Protein AF-A0A2V7VC34-F1 (afdb_monomer_lite)

Secondary structure (DSSP, 8-state):
-EE-----GGGTTSSHHHHIIIIIIHHHHHHTT----EE---TT-HHHHHHHHHTT----EEEEEEEETTEEEEEEEEPPTT-----GGGSPPPP----

Sequence (99 aa):
YEYDVFILPSFRLGGIWFKFHCLYLKELMERLQRRRIIGMVDYWNRMSMSTHLRFGFRVFRRVAVIKLFGKSFFFEKTFREDEVEVPDWMRRPPDPRPR

Radius of gyration: 16.78 Å; chains: 1; bounding box: 55×42×37 Å

Structure (mmCIF, N/CA/C/O backbone):
data_AF-A0A2V7VC34-F1
#
_entry.id   AF-A0A2V7VC34-F1
#
loop_
_atom_site.group_PDB
_atom_site.id
_atom_site.type_symbol
_atom_site.label_atom_id
_atom_site.label_alt_id
_atom_site.label_comp_id
_atom_site.label_asym_id
_atom_site.label_entity_id
_atom_site.label_seq_id
_atom_site.pdbx_PDB_ins_code
_atom_site.Cartn_x
_atom_site.Cartn_y
_atom_site.Cartn_z
_atom_site.occupancy
_atom_site.B_iso_or_equiv
_atom_site.auth_seq_id
_atom_site.auth_comp_id
_atom_site.auth_asym_id
_atom_site.auth_atom_id
_atom_site.pdbx_PDB_model_num
ATOM 1 N N . TYR A 1 1 ? -8.027 5.433 7.180 1.00 62.59 1 TYR A N 1
ATOM 2 C CA . TYR A 1 1 ? -8.354 5.801 5.792 1.00 62.59 1 TYR A CA 1
ATOM 3 C C . TYR A 1 1 ? -7.869 4.663 4.927 1.00 62.59 1 TYR A C 1
ATOM 5 O O . TYR A 1 1 ? -6.749 4.215 5.162 1.00 62.59 1 TYR A O 1
ATOM 13 N N . GLU A 1 2 ? -8.725 4.171 4.041 1.00 71.94 2 GLU A N 1
ATOM 14 C CA . GLU A 1 2 ? -8.428 3.081 3.111 1.00 71.94 2 GLU A CA 1
ATOM 15 C C . GLU A 1 2 ? -8.228 3.667 1.718 1.00 71.94 2 GLU A C 1
ATOM 17 O O . GLU A 1 2 ? -8.862 4.666 1.376 1.00 71.94 2 GLU A O 1
ATOM 22 N N . TYR A 1 3 ? -7.330 3.085 0.933 1.00 74.56 3 TYR A N 1
ATOM 23 C CA . TYR A 1 3 ? -7.161 3.449 -0.466 1.00 74.56 3 TYR A CA 1
ATOM 24 C C . TYR A 1 3 ? -6.981 2.198 -1.319 1.00 74.56 3 TYR A C 1
ATOM 26 O O . TYR A 1 3 ? -6.464 1.182 -0.850 1.00 74.56 3 TYR A O 1
ATOM 34 N N . ASP A 1 4 ? -7.363 2.327 -2.584 1.00 79.94 4 ASP A N 1
ATOM 35 C CA . ASP A 1 4 ? -7.030 1.392 -3.648 1.00 79.94 4 ASP A CA 1
ATOM 36 C C . ASP A 1 4 ? -6.289 2.163 -4.743 1.00 79.94 4 ASP A C 1
ATOM 38 O O . ASP A 1 4 ? -6.670 3.284 -5.093 1.00 79.94 4 ASP A O 1
ATOM 42 N N . VAL A 1 5 ? -5.179 1.608 -5.226 1.00 84.50 5 VAL A N 1
ATOM 43 C CA . VAL A 1 5 ? -4.331 2.255 -6.228 1.00 84.50 5 VAL A CA 1
ATOM 44 C C . VAL A 1 5 ? -3.899 1.244 -7.273 1.00 84.50 5 VAL A C 1
ATOM 46 O O . VAL A 1 5 ? -3.239 0.244 -6.988 1.00 84.50 5 VAL A O 1
ATOM 49 N N . PHE A 1 6 ? -4.167 1.597 -8.525 1.00 87.12 6 PHE A N 1
ATOM 50 C CA . PHE A 1 6 ? -3.684 0.886 -9.692 1.00 87.12 6 PHE A CA 1
ATOM 51 C C . PHE A 1 6 ? -2.781 1.793 -10.532 1.00 87.12 6 PHE A C 1
ATOM 53 O O . PHE A 1 6 ? -3.196 2.854 -10.994 1.00 87.12 6 PHE A O 1
ATOM 60 N N . ILE A 1 7 ? -1.539 1.357 -10.761 1.00 86.69 7 ILE A N 1
ATOM 61 C CA . ILE A 1 7 ? -0.611 2.020 -11.684 1.00 86.69 7 ILE A CA 1
ATOM 62 C C . ILE A 1 7 ? -0.588 1.233 -12.991 1.00 86.69 7 ILE A C 1
ATOM 64 O O . ILE A 1 7 ? -0.234 0.042 -13.013 1.00 86.69 7 ILE A O 1
ATOM 68 N N . LEU A 1 8 ? -0.939 1.924 -14.078 1.00 89.00 8 LEU A N 1
ATOM 69 C CA . LEU A 1 8 ? -0.875 1.407 -15.442 1.00 89.00 8 LEU A CA 1
ATOM 70 C C . LEU A 1 8 ? 0.503 0.777 -15.722 1.00 89.00 8 LEU A C 1
ATOM 72 O O . LEU A 1 8 ? 1.518 1.380 -15.364 1.00 89.00 8 LEU A O 1
ATOM 76 N N . PRO A 1 9 ? 0.573 -0.409 -16.361 1.00 89.25 9 PRO A N 1
ATOM 77 C CA . PRO A 1 9 ? 1.829 -1.135 -16.557 1.00 89.25 9 PRO A CA 1
ATOM 78 C C . PRO A 1 9 ? 2.963 -0.309 -17.171 1.00 89.25 9 PRO A C 1
ATOM 80 O O . PRO A 1 9 ? 4.086 -0.385 -16.680 1.00 89.25 9 PRO A O 1
ATOM 83 N N . SER A 1 10 ? 2.656 0.528 -18.167 1.00 92.25 10 SER A N 1
ATOM 84 C CA . SER A 1 10 ? 3.610 1.414 -18.855 1.00 92.25 10 SER A CA 1
ATOM 85 C C . SER A 1 10 ? 4.273 2.456 -17.950 1.00 92.25 10 SER A C 1
ATOM 87 O O . SER A 1 10 ? 5.302 3.017 -18.309 1.00 92.25 10 SER A O 1
ATOM 89 N N . PHE A 1 11 ? 3.701 2.706 -16.775 1.00 88.44 11 PHE A N 1
ATOM 90 C CA . PHE A 1 11 ? 4.161 3.707 -15.819 1.00 88.44 11 PHE A CA 1
ATOM 91 C C . PHE A 1 11 ? 4.717 3.094 -14.522 1.00 88.44 11 PHE A C 1
ATOM 93 O O . PHE A 1 11 ? 5.121 3.812 -13.600 1.00 88.44 11 PHE A O 1
ATOM 100 N N . ARG A 1 12 ? 4.742 1.759 -14.416 1.00 87.75 12 ARG A N 1
AT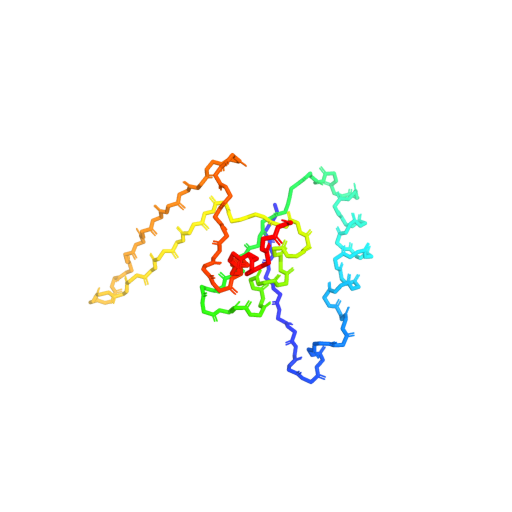OM 101 C CA . ARG A 1 12 ? 5.325 1.058 -13.264 1.00 87.75 12 ARG A CA 1
ATOM 102 C C . ARG A 1 12 ? 6.838 1.249 -13.244 1.00 87.75 12 ARG A C 1
ATOM 104 O O . ARG A 1 12 ? 7.459 1.483 -14.271 1.00 87.75 12 ARG A O 1
ATOM 111 N N . LEU A 1 13 ? 7.429 1.174 -12.052 1.00 84.50 13 LEU A N 1
ATOM 112 C CA . LEU A 1 13 ? 8.865 1.395 -11.809 1.00 84.50 13 LEU A CA 1
ATOM 113 C C . LEU A 1 13 ? 9.392 2.802 -12.168 1.00 84.50 13 LEU A C 1
ATOM 115 O O . LEU A 1 13 ? 10.520 3.120 -11.816 1.00 84.50 13 LEU A O 1
ATOM 119 N N . GLY A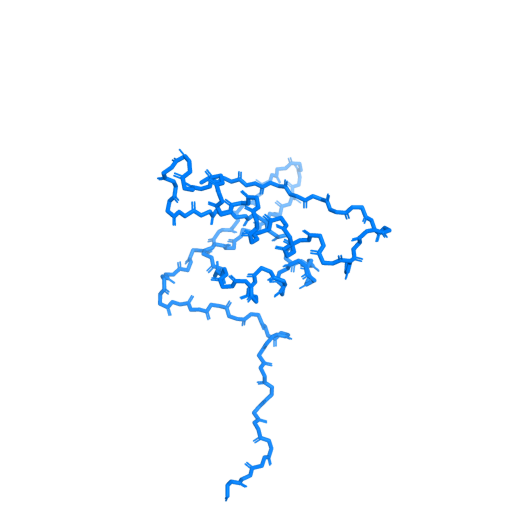 1 14 ? 8.571 3.697 -12.729 1.00 86.81 14 GLY A N 1
ATOM 120 C CA . GLY A 1 14 ? 8.918 5.102 -12.985 1.00 86.81 14 GLY A CA 1
ATOM 121 C C . GLY A 1 14 ? 8.905 6.009 -11.744 1.00 86.81 14 GLY A C 1
ATOM 122 O O . GLY A 1 14 ? 8.798 7.226 -11.866 1.00 86.81 14 GLY A O 1
ATOM 123 N N . GLY A 1 15 ? 8.922 5.440 -10.534 1.00 87.12 15 GLY A N 1
ATOM 124 C CA . GLY A 1 15 ? 8.919 6.201 -9.277 1.00 87.12 15 GLY A CA 1
ATOM 125 C C . GLY A 1 15 ? 7.609 6.933 -8.949 1.00 87.12 15 GLY A C 1
ATOM 126 O O . GLY A 1 15 ? 7.556 7.660 -7.961 1.00 87.12 15 GLY A O 1
ATOM 127 N N . ILE A 1 16 ? 6.536 6.735 -9.724 1.00 89.12 16 ILE A N 1
ATOM 128 C CA . ILE A 1 16 ? 5.233 7.388 -9.492 1.00 89.12 16 ILE A CA 1
ATOM 129 C C . ILE A 1 16 ? 4.707 7.093 -8.093 1.00 89.12 16 ILE A C 1
ATOM 131 O O . ILE A 1 16 ? 4.264 8.000 -7.397 1.00 89.12 16 ILE A O 1
ATOM 135 N N . TRP A 1 17 ? 4.819 5.840 -7.657 1.00 87.50 17 TRP A N 1
ATOM 136 C CA . TRP A 1 17 ? 4.380 5.438 -6.328 1.00 87.50 17 TRP A CA 1
ATOM 137 C C . TRP A 1 17 ? 5.132 6.164 -5.205 1.00 87.50 17 TRP A C 1
ATOM 139 O O . TRP A 1 17 ? 4.523 6.600 -4.234 1.00 87.50 17 TRP A O 1
ATOM 149 N N . PHE A 1 18 ? 6.443 6.367 -5.373 1.00 87.19 18 PHE A N 1
ATOM 150 C CA . PHE A 1 18 ? 7.252 7.152 -4.441 1.00 87.19 18 PHE A CA 1
ATOM 151 C C . PHE A 1 18 ? 6.786 8.611 -4.400 1.00 87.19 18 PHE A C 1
ATOM 153 O O . PHE A 1 18 ? 6.542 9.146 -3.323 1.00 87.19 18 PHE A O 1
ATOM 160 N N . LYS A 1 19 ? 6.593 9.241 -5.568 1.00 88.38 19 LYS A N 1
ATOM 161 C CA . LYS A 1 19 ? 6.096 10.624 -5.657 1.00 88.38 19 LYS A CA 1
ATOM 162 C C . LYS A 1 19 ? 4.722 10.771 -5.003 1.00 88.38 19 LYS A C 1
ATOM 164 O O . LYS A 1 19 ? 4.518 11.699 -4.228 1.00 88.38 19 LYS A O 1
ATOM 169 N N . PHE A 1 20 ? 3.812 9.838 -5.272 1.00 88.62 20 PHE A N 1
ATOM 170 C CA . PHE A 1 20 ? 2.489 9.808 -4.656 1.00 88.62 20 PHE A CA 1
ATOM 171 C C . PHE A 1 20 ? 2.583 9.731 -3.129 1.00 88.62 20 PHE A C 1
ATOM 173 O O . PHE A 1 20 ? 1.983 10.554 -2.446 1.00 88.62 20 PHE A O 1
ATOM 180 N N . HIS A 1 21 ? 3.378 8.804 -2.587 1.00 85.88 21 HIS A N 1
ATOM 181 C CA . HIS A 1 21 ? 3.533 8.655 -1.140 1.00 85.88 21 HIS A CA 1
ATOM 182 C C . HIS A 1 21 ? 4.170 9.871 -0.467 1.00 85.88 21 HIS A C 1
ATOM 184 O O . HIS A 1 21 ? 3.670 10.352 0.549 1.00 85.88 21 HIS A O 1
ATOM 190 N N . CYS A 1 22 ? 5.293 10.343 -1.007 1.00 85.25 22 CYS A N 1
ATOM 191 C CA . CYS A 1 22 ? 6.115 11.350 -0.346 1.00 85.25 22 CYS A CA 1
ATOM 192 C C . CYS A 1 22 ? 5.562 12.766 -0.494 1.00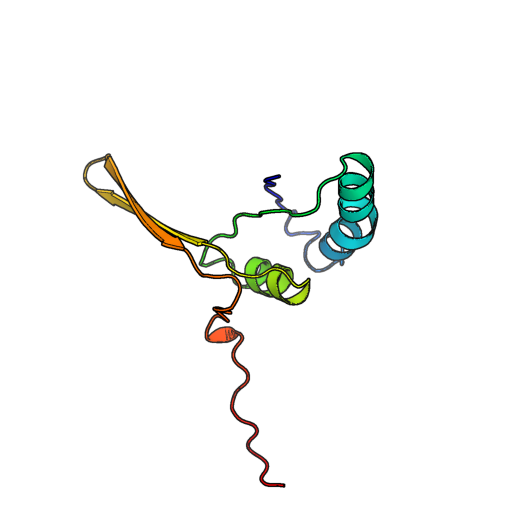 85.25 22 CYS A C 1
ATOM 194 O O . CYS A 1 22 ? 5.718 13.560 0.429 1.00 85.25 22 CYS A O 1
ATOM 196 N N . LEU A 1 23 ? 4.951 13.081 -1.638 1.00 86.06 23 LEU A N 1
ATOM 197 C CA . LEU A 1 23 ? 4.465 14.429 -1.928 1.00 86.06 23 LEU A CA 1
ATOM 198 C C . LEU A 1 23 ? 2.977 14.536 -1.611 1.00 86.06 23 LEU A C 1
ATOM 200 O O . LEU A 1 23 ? 2.580 15.304 -0.747 1.00 86.06 23 LEU A O 1
ATOM 204 N N . TYR A 1 24 ? 2.159 13.713 -2.264 1.00 88.44 24 TYR A N 1
ATOM 205 C CA . TYR A 1 24 ? 0.710 13.882 -2.218 1.00 88.44 24 TYR A CA 1
ATOM 206 C C . TYR A 1 24 ? 0.080 13.296 -0.952 1.00 88.44 24 TYR A C 1
ATOM 208 O O . TYR A 1 24 ? -0.691 13.958 -0.260 1.00 88.44 24 TYR A O 1
ATOM 216 N N . LEU A 1 25 ? 0.400 12.042 -0.630 1.00 87.94 25 LEU A N 1
ATOM 217 C CA . LEU A 1 25 ? -0.275 11.328 0.448 1.00 87.94 25 LEU A CA 1
ATOM 218 C C . LEU A 1 25 ? 0.059 11.929 1.813 1.00 87.94 25 LEU A C 1
ATOM 220 O O . LEU A 1 25 ? -0.825 12.058 2.655 1.00 87.94 25 LEU A O 1
ATOM 224 N N . LYS A 1 26 ? 1.319 12.326 2.013 1.00 86.50 26 LYS A N 1
ATOM 225 C CA . LYS A 1 26 ? 1.758 13.010 3.229 1.00 86.50 26 LYS A CA 1
ATOM 226 C C . LYS A 1 26 ? 0.986 14.316 3.446 1.00 86.50 26 LYS A C 1
ATOM 228 O O . LYS A 1 26 ? 0.389 14.487 4.504 1.00 86.50 26 LYS A O 1
ATOM 233 N N . GLU A 1 27 ? 0.945 15.189 2.441 1.00 91.19 27 GLU A N 1
ATOM 234 C CA . GLU A 1 27 ? 0.227 16.468 2.519 1.00 91.19 27 GLU A CA 1
ATOM 235 C C . GLU A 1 27 ? -1.274 16.253 2.778 1.00 91.19 27 GLU A C 1
ATOM 237 O O . GLU A 1 27 ? -1.880 16.904 3.633 1.00 91.19 27 GLU A O 1
ATOM 242 N N . LEU A 1 28 ? -1.877 15.270 2.103 1.00 90.31 28 LEU A N 1
ATOM 243 C CA . LEU A 1 28 ? -3.279 14.920 2.302 1.00 90.31 28 LEU A CA 1
ATOM 244 C C . LEU A 1 28 ? -3.556 14.418 3.728 1.00 90.31 28 LEU A C 1
ATOM 246 O O . LEU A 1 28 ? -4.571 14.785 4.324 1.00 90.31 28 LEU A O 1
ATOM 250 N N . MET A 1 29 ? -2.669 13.594 4.295 1.00 90.31 29 MET A N 1
ATOM 251 C CA . MET A 1 29 ? -2.784 13.142 5.684 1.00 90.31 29 MET A CA 1
ATOM 252 C C . MET A 1 29 ? -2.719 14.302 6.668 1.00 90.31 29 MET A C 1
ATOM 254 O O . MET A 1 29 ? -3.528 14.339 7.595 1.00 90.31 29 MET A O 1
ATOM 258 N N . GLU A 1 30 ? -1.784 15.230 6.466 1.00 91.50 30 GLU A N 1
ATOM 259 C CA . GLU A 1 30 ? -1.619 16.415 7.308 1.00 91.50 30 GLU A CA 1
ATOM 260 C C . GLU A 1 30 ? -2.882 17.281 7.264 1.00 91.50 30 GLU A C 1
ATOM 262 O O . GLU A 1 30 ? -3.465 17.580 8.310 1.00 91.50 30 GLU A O 1
ATOM 267 N N . ARG A 1 31 ? -3.387 17.574 6.059 1.00 94.12 31 ARG A N 1
ATOM 268 C CA . ARG A 1 31 ? -4.612 18.359 5.854 1.00 94.12 31 ARG A CA 1
ATOM 269 C C . ARG A 1 31 ? -5.846 17.718 6.490 1.00 94.12 31 ARG A C 1
ATOM 271 O O . ARG A 1 31 ? -6.694 18.420 7.033 1.00 94.12 31 ARG A O 1
ATOM 278 N N . LEU A 1 32 ? -5.965 16.393 6.418 1.00 93.19 32 LEU A N 1
ATOM 279 C CA . LEU A 1 32 ? -7.092 15.643 6.982 1.00 93.19 32 LEU A CA 1
ATOM 280 C C . LEU A 1 32 ? -6.864 15.201 8.438 1.00 93.19 32 LEU A C 1
ATOM 282 O O . LEU A 1 32 ? -7.673 14.435 8.970 1.00 93.19 32 LEU A O 1
ATOM 286 N N . GLN A 1 33 ? -5.759 15.628 9.063 1.00 92.94 33 GLN A N 1
ATOM 287 C CA . GLN A 1 33 ? -5.340 15.242 10.415 1.00 92.94 33 GLN A CA 1
ATOM 288 C C . GLN A 1 33 ? -5.348 13.719 10.645 1.00 92.94 33 GLN A C 1
ATOM 290 O O . GLN A 1 33 ? -5.706 13.211 11.713 1.00 92.94 33 GLN A O 1
ATOM 295 N N . ARG A 1 34 ? -4.963 12.948 9.624 1.00 89.94 34 ARG A N 1
ATOM 296 C CA . ARG A 1 34 ? -4.906 11.485 9.693 1.00 89.94 34 ARG A CA 1
ATOM 297 C C . ARG A 1 34 ? -3.528 11.038 10.154 1.00 89.94 34 ARG A C 1
ATOM 299 O O . ARG A 1 34 ? -2.515 11.450 9.613 1.00 89.94 34 ARG A O 1
ATOM 306 N N . ARG A 1 35 ? -3.505 10.132 11.133 1.00 87.75 35 ARG A N 1
ATOM 307 C CA . ARG A 1 35 ? -2.264 9.570 11.702 1.00 87.75 35 ARG A CA 1
ATOM 308 C C . ARG A 1 35 ? -1.887 8.204 11.135 1.00 87.75 35 ARG A C 1
ATOM 310 O O . ARG A 1 35 ? -0.770 7.748 11.333 1.00 87.75 35 ARG A O 1
ATOM 317 N N . ARG A 1 36 ? -2.833 7.518 10.490 1.00 87.06 36 ARG A N 1
ATOM 318 C CA . ARG A 1 36 ? -2.669 6.146 9.994 1.00 87.06 36 ARG A CA 1
ATOM 319 C C . ARG A 1 36 ? -3.365 5.992 8.648 1.00 87.06 36 ARG A C 1
ATOM 321 O O . ARG A 1 36 ? -4.472 6.509 8.456 1.00 87.06 36 ARG A O 1
ATOM 328 N N . ILE A 1 37 ? -2.737 5.235 7.759 1.00 88.31 37 ILE A N 1
ATOM 329 C CA . ILE A 1 37 ? -3.320 4.796 6.495 1.00 88.31 37 ILE A CA 1
ATOM 330 C C . ILE A 1 37 ? -3.278 3.279 6.448 1.00 88.31 37 ILE A C 1
ATOM 332 O O . ILE A 1 37 ? -2.308 2.662 6.882 1.00 88.31 37 ILE A O 1
ATOM 336 N N . ILE A 1 38 ? -4.348 2.704 5.918 1.00 88.62 38 ILE A N 1
ATOM 337 C CA . ILE A 1 38 ? -4.479 1.281 5.664 1.00 88.62 38 ILE A CA 1
ATOM 338 C C 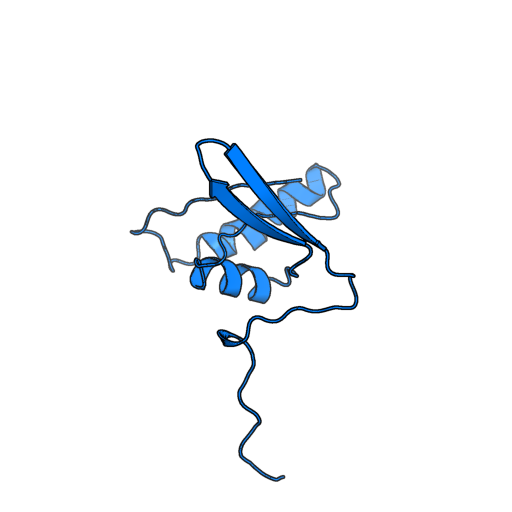. ILE A 1 38 ? -4.617 1.110 4.151 1.00 88.62 38 ILE A C 1
ATOM 340 O O . ILE A 1 38 ? -5.325 1.874 3.502 1.00 88.62 38 ILE A O 1
ATOM 344 N N . GLY A 1 39 ? -3.905 0.138 3.594 1.00 88.19 39 GLY A N 1
ATOM 345 C CA . GLY A 1 39 ? -4.027 -0.265 2.197 1.00 88.19 39 GLY A CA 1
ATOM 346 C C . GLY A 1 39 ? -4.220 -1.772 2.133 1.00 88.19 39 GLY A C 1
ATOM 347 O O . GLY A 1 39 ? -3.648 -2.504 2.947 1.00 88.19 39 GLY A O 1
ATOM 348 N N . MET A 1 40 ? -5.035 -2.229 1.188 1.00 90.44 40 MET A N 1
ATOM 349 C CA . MET A 1 40 ? -5.160 -3.650 0.885 1.00 90.44 40 MET A CA 1
ATOM 350 C C . MET A 1 40 ? -4.198 -3.999 -0.242 1.00 90.44 40 MET A C 1
ATOM 352 O O . MET A 1 40 ? -4.101 -3.290 -1.240 1.00 90.44 40 MET A O 1
ATOM 356 N N . VAL A 1 41 ? -3.469 -5.096 -0.072 1.00 90.38 41 VAL A N 1
ATOM 357 C CA . VAL A 1 41 ? -2.569 -5.615 -1.097 1.00 90.38 41 VAL A CA 1
ATOM 358 C C . VAL A 1 41 ? -2.869 -7.090 -1.274 1.00 90.38 41 VAL A C 1
ATOM 360 O O . VAL A 1 41 ? -2.819 -7.852 -0.307 1.00 90.38 41 VAL A O 1
ATOM 363 N N . ASP A 1 42 ? -3.145 -7.492 -2.512 1.00 89.75 42 ASP A N 1
ATOM 364 C CA . ASP A 1 42 ? -3.320 -8.901 -2.845 1.00 89.75 42 ASP A CA 1
ATOM 365 C C . ASP A 1 42 ? -2.088 -9.711 -2.447 1.00 89.75 42 ASP A C 1
ATOM 367 O O . ASP A 1 42 ? -0.950 -9.336 -2.745 1.00 89.75 42 ASP A O 1
ATOM 371 N N . TYR A 1 43 ? -2.318 -10.872 -1.832 1.00 82.50 43 TYR A N 1
ATOM 372 C CA . TYR A 1 43 ? -1.254 -11.727 -1.301 1.00 82.50 43 TYR A CA 1
ATOM 373 C C . TYR A 1 43 ? -0.181 -12.078 -2.349 1.00 82.50 43 TYR A C 1
ATOM 375 O O . TYR A 1 43 ? 1.015 -12.081 -2.056 1.00 82.50 43 TYR A O 1
ATOM 383 N N . TRP A 1 44 ? -0.598 -12.319 -3.595 1.00 85.00 44 TRP A N 1
ATOM 384 C CA . TRP A 1 44 ? 0.298 -12.676 -4.699 1.00 85.00 44 TRP A CA 1
ATOM 385 C C . TRP A 1 44 ? 0.966 -11.476 -5.375 1.00 85.00 44 TRP A C 1
ATOM 387 O O . TRP A 1 44 ? 1.897 -11.652 -6.165 1.00 85.00 44 TRP A O 1
ATOM 397 N N . ASN A 1 45 ? 0.567 -10.248 -5.041 1.00 89.06 45 ASN A N 1
ATOM 398 C CA . ASN A 1 45 ? 1.174 -9.038 -5.580 1.00 89.06 45 ASN A CA 1
ATOM 399 C C . ASN A 1 45 ? 2.452 -8.680 -4.808 1.00 89.06 45 ASN A C 1
ATOM 401 O O . ASN A 1 45 ? 2.537 -7.684 -4.085 1.00 89.06 45 ASN A O 1
ATOM 405 N N . ARG A 1 46 ? 3.485 -9.514 -4.983 1.00 90.12 46 ARG A N 1
ATOM 406 C CA . ARG A 1 46 ? 4.777 -9.375 -4.293 1.00 90.12 46 ARG A CA 1
ATOM 407 C C . ARG A 1 46 ? 5.424 -8.014 -4.523 1.00 90.12 46 ARG A C 1
ATOM 409 O O . ARG A 1 46 ? 6.041 -7.482 -3.604 1.00 90.12 46 ARG A O 1
ATOM 416 N N . MET A 1 47 ? 5.287 -7.448 -5.722 1.00 88.19 47 MET A N 1
ATOM 417 C CA . MET A 1 47 ? 5.835 -6.133 -6.058 1.00 88.19 47 MET A CA 1
ATOM 418 C C . MET A 1 47 ? 5.172 -5.031 -5.230 1.00 88.19 47 MET A C 1
ATOM 420 O O . MET A 1 47 ? 5.879 -4.245 -4.599 1.00 88.19 47 MET A O 1
ATOM 424 N N . SER A 1 48 ? 3.837 -4.999 -5.185 1.00 89.25 48 SER A N 1
ATOM 425 C CA . SER A 1 48 ? 3.112 -4.028 -4.365 1.00 89.25 48 SER A CA 1
ATOM 426 C C . SER A 1 48 ? 3.436 -4.228 -2.885 1.00 89.25 48 SER A C 1
ATOM 428 O O . SER A 1 48 ? 3.853 -3.280 -2.223 1.00 89.25 48 SER A O 1
ATOM 430 N N . MET A 1 49 ? 3.379 -5.469 -2.390 1.00 90.19 49 MET A N 1
ATOM 431 C CA . MET A 1 49 ? 3.655 -5.787 -0.985 1.00 90.19 49 MET A CA 1
ATOM 432 C C . MET A 1 49 ? 5.063 -5.343 -0.568 1.00 90.19 49 MET A C 1
ATOM 434 O O . MET A 1 49 ? 5.235 -4.647 0.430 1.00 90.19 49 MET A O 1
ATOM 438 N N . SER A 1 50 ? 6.076 -5.682 -1.369 1.00 88.81 50 SER A N 1
ATOM 439 C CA . SER A 1 50 ? 7.465 -5.302 -1.081 1.00 88.81 50 SER A CA 1
ATOM 440 C C . SER A 1 50 ? 7.659 -3.793 -1.111 1.00 88.81 50 SER A C 1
ATOM 442 O O . SER A 1 50 ? 8.402 -3.246 -0.301 1.00 88.81 50 SER A O 1
ATOM 444 N N . THR A 1 51 ? 6.979 -3.114 -2.031 1.00 88.69 51 THR A N 1
ATOM 445 C CA . THR A 1 51 ? 7.005 -1.657 -2.110 1.00 88.69 51 THR A CA 1
ATOM 446 C C . THR A 1 51 ? 6.441 -1.041 -0.829 1.00 88.69 51 THR A C 1
ATOM 448 O O . THR A 1 51 ? 7.141 -0.268 -0.185 1.00 88.69 51 THR A O 1
ATOM 451 N N . HIS A 1 52 ? 5.239 -1.432 -0.397 1.00 89.56 52 HIS A N 1
ATOM 452 C CA . HIS A 1 52 ? 4.606 -0.901 0.818 1.00 89.56 52 HIS A CA 1
ATOM 453 C C . HIS A 1 52 ? 5.460 -1.128 2.069 1.00 89.56 52 HIS A C 1
ATOM 455 O O . HIS A 1 52 ? 5.693 -0.197 2.839 1.00 89.56 52 HIS A O 1
ATOM 461 N N . LEU A 1 53 ? 5.985 -2.342 2.248 1.00 89.00 53 LEU A N 1
ATOM 462 C CA . LEU A 1 53 ? 6.822 -2.668 3.403 1.00 89.00 53 LEU A CA 1
ATOM 463 C C . LEU A 1 53 ? 8.127 -1.856 3.415 1.00 89.00 53 LEU A C 1
ATOM 465 O O . LEU A 1 53 ? 8.553 -1.399 4.471 1.00 89.00 53 LEU A O 1
ATOM 469 N N . ARG A 1 54 ? 8.723 -1.576 2.246 1.00 87.06 54 ARG A N 1
ATOM 470 C CA . ARG A 1 54 ? 9.881 -0.667 2.132 1.00 87.06 54 ARG A CA 1
ATOM 471 C C . ARG A 1 54 ? 9.547 0.788 2.474 1.00 87.06 54 ARG A C 1
ATOM 473 O O . ARG A 1 54 ? 10.428 1.500 2.940 1.00 87.06 54 ARG A O 1
ATOM 480 N N . PHE A 1 55 ? 8.298 1.219 2.290 1.00 86.19 55 PHE A N 1
ATOM 481 C CA . PHE A 1 55 ? 7.812 2.532 2.739 1.00 86.19 55 PHE A CA 1
ATOM 482 C C . PHE A 1 55 ? 7.484 2.585 4.241 1.00 86.19 55 PHE A C 1
ATOM 484 O O . PHE A 1 55 ? 7.015 3.613 4.724 1.00 86.19 55 PHE A O 1
ATOM 491 N N . GLY A 1 56 ? 7.729 1.506 4.990 1.00 86.88 56 GLY A N 1
ATOM 492 C CA . GLY A 1 56 ? 7.497 1.453 6.434 1.00 86.88 56 GLY A CA 1
ATOM 493 C C . GLY A 1 56 ? 6.083 1.026 6.829 1.00 86.88 56 GLY A C 1
ATOM 494 O O . GLY A 1 56 ? 5.749 1.069 8.014 1.00 86.88 56 GLY A O 1
ATOM 495 N N . PHE A 1 57 ? 5.257 0.582 5.873 1.00 89.00 57 PHE A N 1
ATOM 496 C CA . PHE A 1 57 ? 4.013 -0.106 6.212 1.00 89.00 57 PHE A CA 1
ATOM 497 C C . PHE A 1 57 ? 4.320 -1.414 6.939 1.00 89.00 57 PHE A C 1
ATOM 499 O O . PHE A 1 57 ? 5.391 -2.003 6.791 1.00 89.00 57 PHE A O 1
ATOM 506 N N . ARG A 1 58 ? 3.346 -1.885 7.713 1.00 90.12 58 ARG A N 1
ATOM 507 C CA . ARG A 1 58 ? 3.390 -3.180 8.390 1.00 90.12 58 ARG A CA 1
ATOM 508 C C . ARG A 1 58 ? 2.137 -3.962 8.036 1.00 90.12 58 ARG A C 1
ATOM 510 O O . ARG A 1 58 ? 1.068 -3.373 7.864 1.00 90.12 58 ARG A O 1
ATOM 517 N N . VAL A 1 59 ? 2.263 -5.281 7.939 1.00 89.50 59 VAL A N 1
ATOM 518 C CA . VAL A 1 59 ? 1.097 -6.158 7.799 1.00 89.50 59 VAL A CA 1
ATOM 519 C C . VAL A 1 59 ? 0.337 -6.132 9.123 1.00 89.50 59 VAL A C 1
ATOM 521 O O . VAL A 1 59 ? 0.854 -6.593 10.132 1.00 89.50 59 VAL A O 1
ATOM 524 N N . PHE A 1 60 ? -0.875 -5.573 9.129 1.00 88.81 60 PHE A N 1
ATOM 525 C CA . PHE A 1 60 ? -1.722 -5.529 10.332 1.00 88.81 60 PHE A CA 1
ATOM 526 C C . PHE A 1 60 ? -2.790 -6.632 10.333 1.00 88.81 60 PHE A C 1
ATOM 528 O O . PHE A 1 60 ? -3.227 -7.089 11.386 1.00 88.81 60 PHE A O 1
ATOM 535 N N . ARG A 1 61 ? -3.228 -7.066 9.146 1.00 90.06 61 ARG A N 1
ATOM 536 C CA . ARG A 1 61 ? -4.256 -8.091 8.971 1.00 90.06 61 ARG A CA 1
ATOM 537 C C . ARG A 1 61 ? -4.033 -8.848 7.671 1.00 90.06 61 ARG A C 1
ATOM 539 O O . ARG A 1 61 ? -3.732 -8.247 6.642 1.00 90.06 61 ARG A O 1
ATOM 546 N N . ARG A 1 62 ? -4.236 -10.162 7.718 1.00 90.50 62 ARG A N 1
ATOM 547 C CA . ARG A 1 62 ? -4.366 -11.032 6.550 1.00 90.50 62 ARG A CA 1
ATOM 548 C C . ARG A 1 62 ? -5.797 -11.538 6.470 1.00 90.50 62 ARG A C 1
ATOM 550 O O . ARG A 1 62 ? -6.330 -12.014 7.468 1.00 90.50 62 ARG A O 1
ATOM 557 N N . VAL A 1 63 ? -6.383 -11.459 5.283 1.00 90.69 63 VAL A N 1
ATOM 558 C CA . VAL A 1 63 ? -7.718 -11.982 4.987 1.00 90.69 63 VAL A CA 1
ATOM 559 C C . VAL A 1 63 ? -7.580 -12.997 3.860 1.00 90.69 63 VAL A C 1
ATOM 561 O O . VAL A 1 63 ? -7.009 -12.689 2.816 1.00 90.69 63 VAL A O 1
ATOM 564 N N . ALA A 1 64 ? -8.071 -14.212 4.076 1.00 91.12 64 ALA A N 1
ATOM 565 C CA . ALA A 1 64 ? -8.216 -15.227 3.045 1.00 91.12 64 ALA A CA 1
ATOM 566 C C . ALA A 1 64 ? -9.700 -15.392 2.721 1.00 91.12 64 ALA A C 1
ATOM 568 O O . ALA A 1 64 ? -10.524 -15.554 3.621 1.00 91.12 64 ALA A O 1
ATOM 569 N N . VAL A 1 65 ? -10.029 -15.350 1.432 1.00 91.31 65 VAL A N 1
ATOM 570 C CA . VAL A 1 65 ? -11.400 -15.503 0.941 1.00 91.31 65 VAL A CA 1
ATOM 571 C C . VAL A 1 65 ? -11.480 -16.780 0.122 1.00 91.31 65 VAL A C 1
ATOM 573 O O . VAL A 1 65 ? -10.800 -16.910 -0.894 1.00 91.31 65 VAL A O 1
ATOM 576 N N . ILE A 1 66 ? -12.317 -17.718 0.555 1.00 93.12 66 ILE A N 1
ATOM 577 C CA . ILE A 1 66 ? -12.575 -18.974 -0.152 1.00 93.12 66 ILE A CA 1
ATOM 578 C C . ILE A 1 66 ? -14.024 -18.954 -0.628 1.00 93.12 66 ILE A C 1
ATOM 580 O O . ILE A 1 66 ? -14.938 -18.751 0.167 1.00 93.12 66 ILE A O 1
ATOM 584 N N . LYS A 1 67 ? -14.252 -19.166 -1.927 1.00 94.25 67 LYS A N 1
ATOM 585 C CA . LYS A 1 67 ? -15.602 -19.291 -2.489 1.00 94.25 67 LYS A CA 1
ATOM 586 C C . LYS A 1 67 ? -15.959 -20.767 -2.654 1.00 94.25 67 LYS A C 1
ATOM 588 O O . LYS A 1 67 ? -15.306 -21.464 -3.423 1.00 94.25 67 LYS A O 1
ATOM 593 N N . LEU A 1 68 ? -17.000 -21.229 -1.962 1.00 95.06 68 LEU A N 1
ATOM 594 C CA . LEU A 1 68 ? -17.540 -22.590 -2.067 1.00 95.06 68 LEU A CA 1
ATOM 595 C C . LEU A 1 68 ? -19.052 -22.517 -2.290 1.00 95.06 68 LEU A C 1
ATOM 597 O O . LEU A 1 68 ? -19.752 -21.836 -1.545 1.00 95.06 68 LEU A O 1
ATOM 601 N N . PHE A 1 69 ? -19.559 -23.209 -3.315 1.00 94.50 69 PHE A N 1
ATOM 602 C CA . PHE A 1 69 ? -20.993 -23.251 -3.656 1.00 94.50 69 PHE A CA 1
ATOM 603 C C . PHE A 1 69 ? -21.663 -21.862 -3.738 1.00 94.50 69 PHE A C 1
ATOM 605 O O . PHE A 1 69 ? -22.766 -21.657 -3.239 1.00 94.50 69 PHE A O 1
ATOM 612 N N . GLY A 1 70 ? -20.969 -20.873 -4.313 1.00 93.25 70 GLY A N 1
ATOM 613 C CA . GLY A 1 70 ? -21.466 -19.493 -4.422 1.00 93.25 70 GLY A CA 1
ATOM 614 C C . GLY A 1 70 ? -21.439 -18.684 -3.117 1.00 93.25 70 GLY A C 1
ATOM 615 O O . GLY A 1 70 ? -21.776 -17.503 -3.135 1.00 93.25 70 GLY A O 1
ATOM 616 N N . LYS A 1 71 ? -21.001 -19.275 -1.999 1.00 93.75 71 LYS A N 1
ATOM 617 C CA . LYS A 1 71 ? -20.817 -18.594 -0.712 1.00 93.75 71 LYS A CA 1
ATOM 618 C C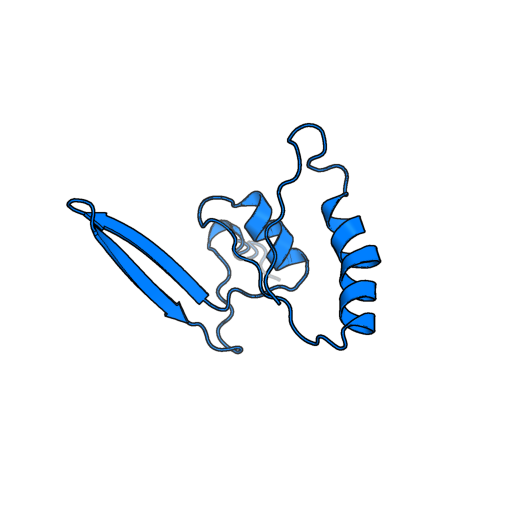 . LYS A 1 71 ? -19.350 -18.235 -0.495 1.00 93.75 71 LYS A C 1
ATOM 620 O O . LYS A 1 71 ? -18.459 -19.026 -0.802 1.00 93.75 71 LYS A O 1
ATOM 625 N N . SER A 1 72 ? -19.107 -17.047 0.050 1.00 96.06 72 SER A N 1
ATOM 626 C CA . SER A 1 72 ? -17.769 -16.580 0.423 1.00 96.06 72 SER A CA 1
ATOM 627 C C . SER A 1 72 ? -17.514 -16.858 1.902 1.00 96.06 72 SER A C 1
ATOM 629 O O . SER A 1 72 ? -18.297 -16.446 2.754 1.00 96.06 72 SER A O 1
ATOM 631 N N . PHE A 1 73 ? -16.407 -17.528 2.196 1.00 94.75 73 PHE A N 1
ATOM 632 C CA . PHE A 1 73 ? -15.902 -17.790 3.537 1.00 94.75 73 PHE A CA 1
ATOM 633 C C . PHE A 1 73 ? -14.657 -16.938 3.762 1.00 94.75 73 PHE A C 1
ATOM 635 O O . PHE A 1 73 ? -13.747 -16.941 2.930 1.00 94.75 73 PHE A O 1
ATOM 642 N N . PHE A 1 74 ? -14.631 -16.207 4.873 1.00 94.12 74 PHE A N 1
ATOM 643 C CA . PHE A 1 74 ? -13.573 -15.259 5.207 1.00 94.12 74 PHE A CA 1
ATOM 644 C C . PHE A 1 74 ? -12.809 -15.769 6.425 1.00 94.12 74 PHE A C 1
ATOM 646 O O . PHE A 1 74 ? -13.403 -16.039 7.467 1.00 94.12 74 PHE A O 1
ATOM 653 N N . PHE A 1 75 ? -11.494 -15.894 6.290 1.00 93.06 75 PHE A N 1
ATOM 654 C CA . PHE A 1 75 ? -10.593 -16.268 7.373 1.00 93.06 75 PHE A CA 1
ATOM 655 C C . PHE A 1 75 ? -9.630 -15.114 7.612 1.00 93.06 75 PHE A C 1
ATOM 657 O O . PHE A 1 75 ? -8.859 -14.750 6.723 1.00 93.06 75 PHE A O 1
ATOM 664 N N . GLU A 1 76 ? -9.677 -14.530 8.804 1.00 92.50 76 GLU A N 1
ATOM 665 C CA . GLU A 1 76 ? -8.874 -13.361 9.151 1.00 92.50 76 GLU A CA 1
ATOM 666 C C . GLU A 1 76 ? -7.846 -13.701 10.228 1.00 92.50 76 GLU A C 1
ATOM 668 O O . GLU A 1 76 ? -8.151 -14.367 11.216 1.00 92.50 76 GLU A O 1
ATOM 673 N N . LYS A 1 77 ? -6.625 -13.195 10.059 1.00 88.81 77 LYS A N 1
ATOM 674 C CA . LYS A 1 77 ? -5.594 -13.179 11.098 1.00 88.81 77 LYS A CA 1
ATOM 675 C C . LYS A 1 77 ? -5.124 -11.743 11.289 1.00 88.81 77 LYS A C 1
ATOM 677 O O . LYS A 1 77 ? -4.618 -11.133 10.349 1.00 88.81 77 LYS A O 1
ATOM 682 N N . THR A 1 78 ? -5.307 -11.207 12.492 1.00 88.62 78 THR A N 1
ATOM 683 C CA . THR A 1 78 ? -4.822 -9.872 12.869 1.00 88.62 78 THR A CA 1
ATOM 684 C C . THR A 1 78 ? -3.497 -10.014 13.606 1.00 88.62 78 THR A C 1
ATOM 686 O O . THR A 1 78 ? -3.373 -10.872 14.476 1.00 88.62 78 THR A O 1
ATOM 689 N N . PHE A 1 79 ? -2.529 -9.179 13.249 1.00 85.56 79 PHE A N 1
ATOM 690 C CA . PHE A 1 79 ? -1.211 -9.128 13.873 1.00 85.56 79 PHE A CA 1
ATOM 691 C C . PHE A 1 79 ? -1.161 -7.956 14.849 1.00 85.56 79 PHE A C 1
ATOM 693 O O . PHE A 1 79 ? -1.757 -6.902 14.601 1.00 85.56 79 PHE A O 1
ATOM 700 N N . ARG A 1 80 ? -0.473 -8.140 15.977 1.00 78.94 80 ARG A N 1
ATOM 701 C CA . ARG A 1 80 ? -0.234 -7.052 16.935 1.00 78.94 80 ARG A CA 1
ATOM 702 C C . ARG A 1 80 ? 0.904 -6.154 16.434 1.00 78.94 80 ARG A C 1
ATOM 704 O O . ARG A 1 80 ? 1.685 -6.557 15.579 1.00 78.94 80 ARG A O 1
ATOM 711 N N . GLU A 1 81 ? 0.995 -4.918 16.934 1.00 67.25 81 GLU A N 1
ATOM 712 C CA . GLU A 1 81 ? 1.996 -3.936 16.463 1.00 67.25 81 GLU A CA 1
ATOM 713 C C . GLU A 1 81 ? 3.459 -4.396 16.672 1.00 67.25 81 GLU A C 1
ATOM 715 O O . GLU A 1 81 ? 4.356 -3.922 15.964 1.00 67.25 81 GLU A O 1
ATOM 720 N N . ASP A 1 82 ? 3.680 -5.319 17.613 1.00 68.19 82 ASP A N 1
ATOM 721 C CA . ASP A 1 82 ? 4.936 -5.998 17.954 1.00 68.19 82 ASP A CA 1
ATOM 722 C C . ASP A 1 82 ? 5.226 -7.243 17.094 1.00 68.19 82 ASP A C 1
ATOM 724 O O . ASP A 1 82 ? 6.383 -7.643 16.955 1.00 68.19 82 ASP A O 1
ATOM 728 N N . GLU A 1 83 ? 4.215 -7.818 16.441 1.00 67.00 83 GLU A N 1
ATOM 729 C CA . GLU A 1 83 ? 4.369 -8.951 15.528 1.00 67.00 83 GLU A CA 1
ATOM 730 C C . GLU A 1 83 ? 4.618 -8.455 14.098 1.00 67.00 83 GLU A C 1
ATOM 732 O O . GLU A 1 83 ? 3.702 -8.251 13.300 1.00 67.00 83 GLU A O 1
ATOM 737 N N . VAL A 1 84 ? 5.890 -8.260 13.741 1.00 66.25 84 VAL A N 1
ATOM 738 C CA . VAL A 1 84 ? 6.256 -7.904 12.364 1.00 66.25 84 VAL A CA 1
ATOM 739 C C . VAL A 1 84 ? 6.268 -9.160 11.495 1.00 66.25 84 VAL A C 1
ATOM 741 O O . VAL A 1 84 ? 7.255 -9.897 11.444 1.00 66.25 84 VAL A O 1
ATOM 744 N N . GLU A 1 85 ? 5.184 -9.396 10.758 1.00 72.56 85 GLU A N 1
ATOM 745 C CA . GLU A 1 85 ? 5.199 -10.408 9.707 1.00 72.56 85 GLU A CA 1
ATOM 746 C C . GLU A 1 85 ? 5.965 -9.881 8.485 1.00 72.56 85 GLU A C 1
ATOM 748 O O . GLU A 1 85 ? 5.453 -9.097 7.684 1.00 72.56 85 GLU A O 1
ATOM 753 N N . VAL A 1 86 ? 7.214 -10.331 8.336 1.00 74.81 86 VAL A N 1
ATOM 754 C CA . VAL A 1 86 ? 7.974 -10.183 7.091 1.00 74.81 86 VAL A CA 1
ATOM 755 C C . VAL A 1 86 ? 7.761 -11.445 6.254 1.00 74.81 86 VAL A C 1
ATOM 757 O O . VAL A 1 86 ? 8.183 -12.523 6.690 1.00 74.81 86 VAL A O 1
ATOM 760 N N . PRO A 1 87 ? 7.130 -11.337 5.070 1.00 79.81 87 PRO A N 1
ATOM 761 C CA . PRO A 1 87 ? 6.992 -12.455 4.150 1.00 79.81 87 PRO A CA 1
ATOM 762 C C . PRO A 1 87 ? 8.330 -13.131 3.842 1.00 79.81 87 PRO A C 1
ATOM 764 O O . PRO A 1 87 ? 9.349 -12.451 3.713 1.00 79.81 87 PRO A O 1
ATOM 767 N N . ASP A 1 88 ? 8.324 -14.453 3.659 1.00 81.44 88 ASP A N 1
ATOM 768 C CA . ASP A 1 88 ? 9.552 -15.247 3.506 1.00 81.44 88 ASP A CA 1
ATOM 769 C C . ASP A 1 88 ? 10.457 -14.760 2.369 1.00 81.44 88 ASP A C 1
ATOM 771 O O . ASP A 1 88 ? 11.671 -14.711 2.521 1.00 81.44 88 ASP A O 1
ATOM 775 N N . TRP A 1 89 ? 9.879 -14.294 1.259 1.00 78.94 89 TRP A N 1
ATOM 776 C CA . TRP A 1 89 ? 10.637 -13.764 0.117 1.00 78.94 89 TRP A CA 1
ATOM 777 C C . TRP A 1 89 ? 11.326 -12.414 0.385 1.00 78.94 89 TRP A C 1
ATOM 779 O O . TRP A 1 89 ? 12.076 -11.930 -0.460 1.00 78.94 89 TRP A O 1
ATOM 789 N N . MET A 1 90 ? 11.045 -11.777 1.523 1.00 78.06 90 MET A N 1
ATOM 790 C CA . MET A 1 90 ? 11.728 -10.573 2.003 1.00 78.06 90 MET A CA 1
ATOM 791 C C . MET A 1 90 ? 12.657 -10.839 3.185 1.00 78.06 90 MET A C 1
ATOM 793 O O . MET A 1 90 ? 13.414 -9.941 3.561 1.00 78.06 90 MET A O 1
ATOM 797 N N . ARG A 1 91 ? 12.641 -12.046 3.764 1.00 79.56 91 ARG A N 1
ATOM 798 C CA . ARG A 1 91 ? 13.619 -12.419 4.785 1.00 79.56 91 ARG A CA 1
ATOM 799 C C . ARG A 1 91 ? 14.988 -12.473 4.114 1.00 79.56 91 ARG A C 1
ATOM 801 O O . ARG A 1 91 ? 15.179 -13.191 3.134 1.00 79.56 91 ARG A O 1
ATOM 808 N N . ARG A 1 92 ? 15.940 -11.673 4.606 1.00 67.44 92 ARG A N 1
ATOM 809 C CA . ARG A 1 92 ? 17.328 -11.795 4.148 1.00 67.44 92 ARG A CA 1
ATOM 810 C C . ARG A 1 92 ? 17.819 -13.202 4.498 1.00 67.44 92 ARG A C 1
ATOM 812 O O . ARG A 1 92 ? 17.556 -13.647 5.618 1.00 67.44 92 ARG A O 1
ATOM 819 N N . PRO A 1 93 ? 18.535 -13.887 3.592 1.00 68.12 93 PRO A N 1
ATOM 820 C CA . PRO A 1 93 ? 19.271 -15.073 3.991 1.00 68.12 93 PRO A CA 1
ATOM 821 C C . PRO A 1 93 ? 20.257 -14.691 5.111 1.00 68.12 93 PRO A C 1
ATOM 823 O O . PRO A 1 93 ? 20.744 -13.552 5.117 1.00 68.12 93 PRO A O 1
ATOM 826 N N . PRO A 1 94 ? 20.522 -15.593 6.073 1.00 64.38 94 PRO A N 1
ATOM 827 C CA . PRO A 1 94 ? 21.547 -15.358 7.084 1.00 64.38 94 PRO A CA 1
ATOM 828 C C . PRO A 1 94 ? 22.874 -15.016 6.397 1.00 64.38 94 PRO A C 1
ATOM 830 O O . PRO A 1 94 ? 23.216 -15.625 5.382 1.00 64.38 94 PRO A O 1
ATOM 833 N N . ASP A 1 95 ? 23.578 -14.001 6.910 1.00 70.06 95 ASP A N 1
ATOM 834 C CA . ASP A 1 95 ? 24.853 -13.552 6.345 1.00 70.06 95 ASP A CA 1
ATOM 835 C C . ASP A 1 95 ? 25.854 -14.720 6.385 1.00 70.06 95 ASP A C 1
ATOM 837 O O . ASP A 1 95 ? 26.142 -15.226 7.472 1.00 70.06 95 ASP A O 1
ATOM 841 N N . PRO A 1 96 ? 26.363 -15.193 5.233 1.00 69.9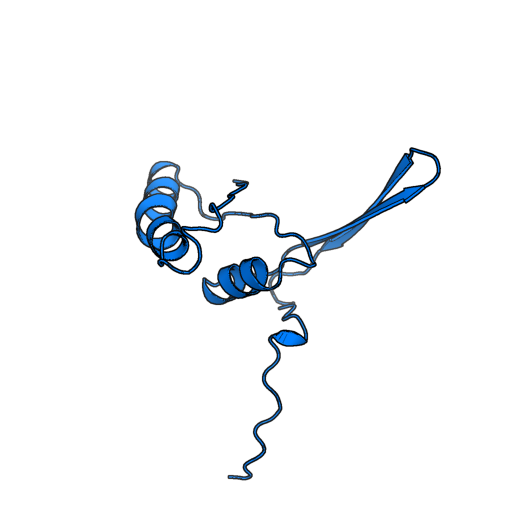4 96 PRO A N 1
ATOM 842 C CA . PRO A 1 96 ? 27.270 -16.333 5.194 1.00 69.94 96 PRO A CA 1
ATOM 843 C C . PRO A 1 96 ? 28.678 -16.006 5.712 1.00 69.94 96 PRO A C 1
ATOM 845 O O . PRO A 1 96 ? 29.525 -16.896 5.734 1.00 69.94 96 PRO A O 1
ATOM 848 N N . ARG A 1 97 ? 28.971 -14.755 6.095 1.00 64.25 97 ARG A N 1
ATOM 849 C CA . ARG A 1 97 ? 30.301 -14.371 6.576 1.00 64.25 97 ARG A CA 1
ATOM 850 C C . ARG A 1 97 ? 30.382 -14.445 8.104 1.00 64.25 97 ARG A C 1
ATOM 852 O O . ARG A 1 97 ? 29.752 -13.622 8.775 1.00 64.25 97 ARG A O 1
ATOM 859 N N . PRO A 1 98 ? 31.174 -15.368 8.680 1.00 66.75 98 PRO A N 1
ATOM 860 C CA . PRO A 1 98 ? 31.618 -15.203 10.056 1.00 66.75 98 PRO A CA 1
ATOM 861 C C . PRO A 1 98 ? 32.490 -13.940 10.141 1.00 66.75 98 PRO A C 1
ATOM 863 O O . PRO A 1 98 ? 33.261 -13.651 9.223 1.00 66.75 98 PRO A O 1
ATOM 866 N N . ARG A 1 99 ? 32.282 -13.167 11.212 1.00 64.12 99 ARG A N 1
ATOM 867 C CA . ARG A 1 99 ? 33.106 -12.005 11.570 1.00 64.12 99 ARG A CA 1
ATOM 868 C C . ARG A 1 99 ? 34.553 -12.405 11.813 1.00 64.12 99 ARG A C 1
ATOM 870 O O . ARG A 1 99 ? 34.753 -13.506 12.370 1.00 64.12 99 ARG A O 1
#

Foldseek 3Di:
DEDDDDDDPVCPPVCVVVCCVPPPVVVVCVVVVHPDYDYDDDPPPCVVVVVCVVVVDACQKDWDWDADPNDIDIDMDGDDPPDGDDPPVRDDDPDPDDD

pLDDT: mean 85.09, std 8.56, range [62.59, 96.06]